Protein AF-A0A965P8P4-F1 (afdb_monomer)

Radius of gyration: 16.53 Å; Cα contacts (8 Å, |Δi|>4): 247; chains: 1; bounding box: 44×33×49 Å

Mean predicted aligned error: 7.43 Å

pLDDT: mean 85.38, std 16.32, range [39.69, 98.0]

Sequence (111 aa):
MALALNKILVSGIAADSPAAYFDAGSQTVASGSDVVIPAGLYIMFPVANLSVKASLDGSTFSQIMPASTTTGGLVLSDGVNVKWSSASGTVTASYLTVNGGLAAPGTFNAT

Secondary structure (DSSP, 8-state):
--S-------TTPPTTSTT-SEEEEEEEE-TT-EEEPPSEEEEEPPBTTEEEEEESSSS-EEEEE-SBSS--EEEEE-SSSEEEEESSS-EEEEEEEE---PPPSSSSS--

Solvent-accessible surface area (backbone atoms only — not comparable to full-atom values): 6514 Å² total; per-residue (Å²): 134,83,92,75,72,88,75,91,82,73,84,95,64,53,63,71,38,72,79,32,67,33,25,66,48,72,48,79,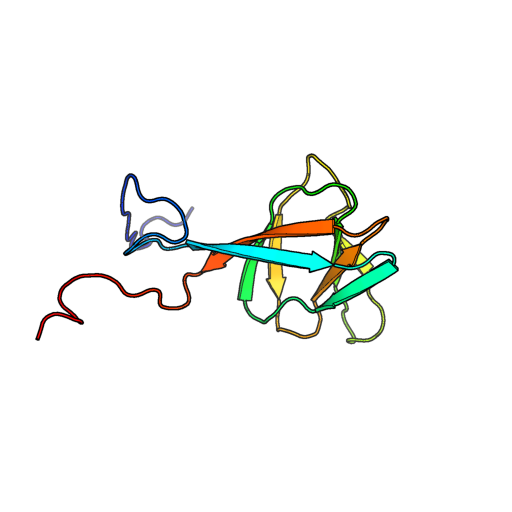29,52,53,78,35,70,40,68,34,64,61,48,54,33,46,35,53,44,31,63,35,39,26,35,28,38,31,94,79,71,76,63,71,44,78,77,40,64,55,24,73,83,46,55,48,82,46,76,27,81,42,66,39,22,27,41,31,20,79,53,50,70,35,65,49,45,32,36,30,68,47,92,68,75,73,49,88,57,90,84,68,66,129

Nearest PDB structures (foldseek):
  7m14-assembly3_F  TM=5.667E-01  e=1.102E-01  Campylobacter jejuni subsp. jejuni NCTC 11168 = ATCC 700819
  5tpu-assembly1_B  TM=6.312E-01  e=7.465E-01  Campylobacter jejuni
  5tpv-assembly1_A  TM=5.334E-01  e=3.364E-01  Campylobacter jejuni subsp. jejuni 81116
  2cau-assembly1_A  TM=4.919E-01  e=2.720E-01  Canavalia ensiformis
  7u1h-assembly1_A-2  TM=6.011E-01  e=9.737E-01  Lens culinaris

Foldseek 3Di:
DDDDDDDPDDPPDDAPDAPDQKHKDKDKAAFQGKDFDAAFKKFWAQWAQKFKWFDPVLPDTDTPWDRGNHDTGIDGHPRGGMIIGGNGGITMIIIITGDPCDDHPDDVPDD

Structure (mmCIF, N/CA/C/O backbone):
data_AF-A0A965P8P4-F1
#
_entry.id   AF-A0A965P8P4-F1
#
loop_
_atom_site.group_PDB
_atom_site.id
_atom_site.type_symbol
_atom_site.label_atom_id
_atom_site.label_alt_id
_at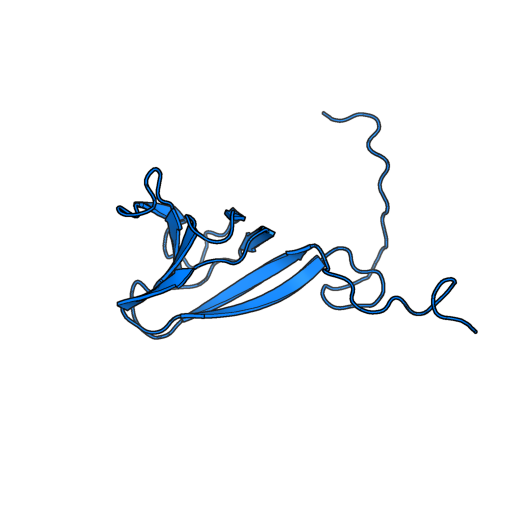om_site.label_comp_id
_atom_site.label_asym_id
_atom_site.label_entity_id
_atom_site.label_seq_id
_atom_site.pdbx_PDB_ins_code
_atom_site.Cartn_x
_atom_site.Cartn_y
_atom_site.Cartn_z
_atom_site.occupancy
_atom_site.B_iso_or_equiv
_atom_site.auth_seq_id
_atom_site.auth_comp_id
_atom_site.auth_asym_id
_atom_site.auth_atom_id
_atom_site.pdbx_PDB_model_num
ATOM 1 N N . MET A 1 1 ? -25.342 10.953 1.989 1.00 39.69 1 MET A N 1
ATOM 2 C CA . MET A 1 1 ? -25.291 11.055 3.465 1.00 39.69 1 MET A CA 1
ATOM 3 C C . MET A 1 1 ? -25.786 9.738 4.040 1.00 39.69 1 MET A C 1
ATOM 5 O O . MET A 1 1 ? -26.885 9.338 3.688 1.00 39.69 1 MET A O 1
ATOM 9 N N . ALA A 1 2 ? -24.991 9.037 4.849 1.00 42.56 2 ALA A N 1
ATOM 10 C CA . ALA A 1 2 ? -25.419 7.783 5.474 1.00 42.56 2 ALA A CA 1
ATOM 11 C C . ALA A 1 2 ? -26.024 8.085 6.856 1.00 42.56 2 ALA A C 1
ATOM 13 O O . ALA A 1 2 ? -25.304 8.476 7.772 1.00 42.56 2 ALA A O 1
ATOM 14 N N . LEU A 1 3 ? -27.350 7.971 6.981 1.00 43.28 3 LEU A N 1
ATOM 15 C CA . LEU A 1 3 ? -28.127 8.506 8.111 1.00 43.28 3 LEU A CA 1
ATOM 16 C C . LEU A 1 3 ? -28.202 7.578 9.344 1.00 43.28 3 LEU A C 1
ATOM 18 O O . LEU A 1 3 ? -28.756 7.974 10.360 1.00 43.28 3 LEU A O 1
ATOM 22 N N . ALA A 1 4 ? -27.632 6.370 9.305 1.00 50.81 4 ALA A N 1
ATOM 23 C CA . ALA A 1 4 ? -27.730 5.419 10.422 1.00 50.81 4 ALA A CA 1
ATOM 24 C C . ALA A 1 4 ? -26.636 4.334 10.411 1.00 50.81 4 ALA A C 1
ATOM 26 O O . ALA A 1 4 ? -26.898 3.179 10.732 1.00 50.81 4 ALA A O 1
ATOM 27 N N . LEU A 1 5 ? -25.404 4.661 10.009 1.00 46.94 5 LEU A N 1
ATOM 28 C CA . LEU A 1 5 ? -24.306 3.705 10.191 1.00 46.94 5 LEU A CA 1
ATOM 29 C C . LEU A 1 5 ? -24.024 3.559 11.688 1.00 46.94 5 LEU A C 1
ATOM 31 O O . LEU A 1 5 ? -23.732 4.559 12.347 1.00 46.94 5 LEU A O 1
ATOM 35 N N . ASN A 1 6 ? -24.098 2.332 12.209 1.00 62.06 6 ASN A N 1
ATOM 36 C CA . ASN A 1 6 ? -23.645 2.015 13.561 1.00 62.06 6 ASN A CA 1
ATOM 37 C C . ASN A 1 6 ? -22.181 2.450 13.687 1.00 62.06 6 ASN A C 1
ATOM 39 O O . ASN A 1 6 ? -21.308 1.903 13.014 1.00 62.06 6 ASN A O 1
ATOM 43 N N . LYS A 1 7 ? -21.912 3.462 14.515 1.00 57.84 7 LYS A N 1
ATOM 44 C CA . LYS A 1 7 ? -20.552 3.943 14.759 1.00 57.84 7 LYS A CA 1
ATOM 45 C C . LYS A 1 7 ? -20.052 3.330 16.060 1.00 57.84 7 LYS A C 1
ATOM 47 O O . LYS A 1 7 ? -20.627 3.595 17.112 1.00 57.84 7 LYS A O 1
ATOM 52 N N . ILE A 1 8 ? -18.973 2.557 16.001 1.00 69.62 8 ILE A N 1
ATOM 53 C CA . ILE A 1 8 ? -18.187 2.212 17.189 1.00 69.62 8 ILE A CA 1
ATOM 54 C C . ILE A 1 8 ? -17.146 3.323 17.329 1.00 69.62 8 ILE A C 1
ATOM 56 O O . ILE A 1 8 ? -16.095 3.288 16.696 1.00 69.62 8 ILE A O 1
ATOM 60 N N . LEU A 1 9 ? -17.499 4.383 18.058 1.00 66.81 9 LEU A N 1
ATOM 61 C CA . LEU A 1 9 ? -16.598 5.505 18.317 1.00 66.81 9 LEU A CA 1
ATOM 62 C C . LEU A 1 9 ? -15.894 5.267 19.646 1.00 66.81 9 LEU A C 1
ATOM 64 O O . LEU A 1 9 ? -16.551 5.207 20.683 1.00 66.81 9 LEU A O 1
ATOM 68 N N . VAL A 1 10 ? -14.568 5.180 19.614 1.00 68.75 10 VAL A N 1
ATOM 69 C CA . VAL A 1 10 ? -13.740 5.174 20.820 1.00 68.75 10 VAL A CA 1
ATOM 70 C C . VAL A 1 10 ? -12.890 6.443 20.801 1.00 68.75 10 VAL A C 1
ATOM 72 O O . VAL A 1 10 ? -12.188 6.714 19.829 1.00 68.75 10 VAL A O 1
ATOM 75 N N . SER A 1 11 ? -13.036 7.295 21.816 1.00 75.88 11 SER A N 1
ATOM 76 C CA . SER A 1 11 ? -12.395 8.615 21.863 1.00 75.88 11 SER A CA 1
ATOM 77 C C . SER A 1 11 ? -10.992 8.551 22.462 1.00 75.88 11 SER A C 1
ATOM 79 O O . SER A 1 11 ? -10.773 7.817 23.420 1.00 75.88 11 SER A O 1
ATOM 81 N N . GLY A 1 12 ? -10.079 9.396 21.971 1.00 74.56 12 GLY A N 1
ATOM 82 C CA . GLY A 1 12 ? -8.755 9.586 22.581 1.00 74.56 12 GLY A CA 1
ATOM 83 C C . GLY A 1 12 ? -7.763 8.446 22.337 1.00 74.56 12 GLY A C 1
ATOM 84 O O . GLY A 1 12 ? -6.758 8.368 23.035 1.00 74.56 12 GLY A O 1
ATOM 85 N N . ILE A 1 13 ? -8.036 7.574 21.364 1.00 74.94 13 ILE A N 1
ATOM 86 C CA . ILE A 1 13 ? -7.188 6.429 21.029 1.00 74.94 13 ILE A CA 1
ATOM 87 C C . ILE A 1 13 ? -6.363 6.749 19.775 1.00 74.94 13 ILE A C 1
ATOM 89 O O . ILE A 1 13 ? -6.917 7.156 18.753 1.00 74.94 13 ILE A O 1
ATOM 93 N N . ALA A 1 14 ? -5.042 6.589 19.865 1.00 83.50 14 ALA A N 1
ATOM 94 C CA . ALA A 1 14 ? -4.132 6.668 18.723 1.00 83.50 14 ALA A CA 1
ATOM 95 C C . ALA A 1 14 ? -4.139 5.350 17.926 1.00 83.50 14 ALA A C 1
ATOM 97 O O . ALA A 1 14 ? -4.579 4.319 18.431 1.00 83.50 14 ALA A O 1
ATOM 98 N N . ALA A 1 15 ? -3.633 5.361 16.691 1.00 82.44 15 ALA A N 1
ATOM 99 C CA . ALA A 1 15 ? -3.374 4.110 15.973 1.00 82.44 15 ALA A CA 1
ATOM 100 C C . ALA A 1 15 ? -2.409 3.202 16.772 1.00 82.44 15 ALA A C 1
ATOM 102 O O . ALA A 1 15 ? -1.675 3.699 17.630 1.00 82.44 15 ALA A O 1
ATOM 103 N N . ASP A 1 16 ? -2.450 1.889 16.528 1.00 83.25 16 ASP A N 1
ATOM 104 C CA . ASP A 1 16 ? -1.678 0.849 17.249 1.00 83.25 16 ASP A CA 1
ATOM 105 C C . ASP A 1 16 ? -1.968 0.730 18.752 1.00 83.25 16 ASP A C 1
ATOM 107 O O . ASP A 1 16 ? -1.212 0.125 19.516 1.00 83.25 16 ASP A O 1
ATOM 111 N N . SER A 1 17 ? -3.068 1.318 19.214 1.00 78.50 17 SER A N 1
ATOM 112 C CA . SER A 1 17 ? -3.489 1.212 20.607 1.00 78.50 17 SER A CA 1
ATOM 113 C C . SER A 1 17 ? -4.569 0.140 20.777 1.00 78.50 17 SER A C 1
ATOM 115 O O . SER A 1 17 ? -5.336 -0.133 19.849 1.00 78.50 17 SER A O 1
ATOM 117 N N . PRO A 1 18 ? -4.702 -0.442 21.980 1.00 74.50 18 PRO A N 1
ATOM 118 C CA . PRO A 1 18 ? -5.863 -1.238 22.350 1.00 74.50 18 PRO A CA 1
ATOM 119 C C . PRO A 1 18 ? -7.195 -0.640 21.886 1.00 74.50 18 PRO A C 1
ATOM 121 O O . PRO A 1 18 ? -7.475 0.527 22.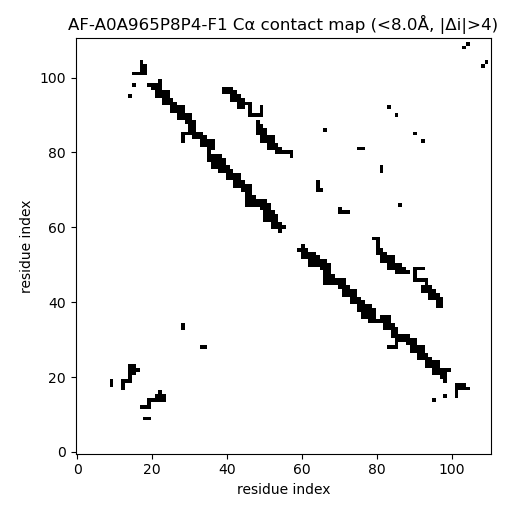152 1.00 74.50 18 PRO A O 1
ATOM 124 N N . ALA A 1 19 ? -8.022 -1.456 21.227 1.00 73.12 19 ALA A N 1
ATOM 125 C CA . ALA A 1 19 ? -9.331 -1.066 20.692 1.00 73.12 19 ALA A CA 1
ATOM 126 C C . ALA A 1 19 ? -9.314 0.042 19.610 1.00 73.12 19 ALA A C 1
ATOM 128 O O . ALA A 1 19 ? -10.379 0.540 19.236 1.00 73.12 19 ALA A O 1
ATOM 129 N N . ALA A 1 20 ? -8.143 0.415 19.076 1.00 77.69 20 ALA A N 1
ATOM 130 C CA . ALA A 1 20 ? -8.046 1.307 17.925 1.00 77.69 20 ALA A CA 1
ATOM 131 C C . ALA A 1 20 ? -8.580 0.623 16.661 1.00 77.69 20 ALA A C 1
ATOM 133 O O . ALA A 1 20 ? -8.266 -0.533 16.387 1.00 77.69 20 ALA A O 1
ATOM 134 N N . TYR A 1 21 ? -9.350 1.358 15.853 1.00 81.69 21 TYR A N 1
ATOM 135 C CA . TYR A 1 21 ? -9.803 0.864 14.548 1.00 81.69 21 TYR A CA 1
ATOM 136 C C . TYR A 1 21 ? -8.655 0.761 13.532 1.00 81.69 21 TYR A C 1
ATOM 138 O O . TYR A 1 21 ? -8.683 -0.098 12.652 1.00 81.69 21 TYR A O 1
ATOM 146 N N . PHE A 1 22 ? -7.664 1.650 13.642 1.00 88.75 22 PHE A N 1
ATOM 147 C CA . PHE A 1 22 ? -6.522 1.710 12.739 1.00 88.75 22 PHE A CA 1
ATOM 148 C C . PHE A 1 22 ? -5.239 1.236 13.416 1.00 88.75 22 PHE A C 1
ATOM 150 O O . PHE A 1 22 ? -4.966 1.626 14.552 1.00 88.75 22 PHE A O 1
ATOM 157 N N . ASP A 1 23 ? -4.431 0.517 12.647 1.00 90.06 23 ASP A N 1
ATOM 158 C CA . ASP A 1 23 ? -3.017 0.280 12.924 1.00 90.06 23 ASP A CA 1
ATOM 159 C C . ASP A 1 23 ? -2.178 1.190 12.025 1.00 90.06 23 ASP A C 1
ATOM 161 O O . ASP A 1 23 ? -2.506 1.390 10.846 1.00 90.06 23 ASP A O 1
ATOM 165 N N . ALA A 1 24 ? -1.114 1.771 12.575 1.00 93.19 24 ALA A N 1
ATOM 166 C CA . ALA A 1 24 ? -0.139 2.509 11.798 1.00 93.19 24 ALA A CA 1
ATOM 167 C C . ALA A 1 24 ? 0.908 1.535 11.259 1.00 93.19 24 ALA A C 1
ATOM 169 O O . ALA A 1 24 ? 1.476 0.702 11.958 1.00 93.19 24 ALA A O 1
ATOM 170 N N . GLY A 1 25 ? 1.174 1.652 9.967 1.00 94.12 25 GLY A N 1
ATOM 171 C CA . GLY A 1 25 ? 2.162 0.837 9.291 1.00 94.12 25 GLY A CA 1
ATOM 172 C C . GLY A 1 25 ? 3.158 1.692 8.539 1.0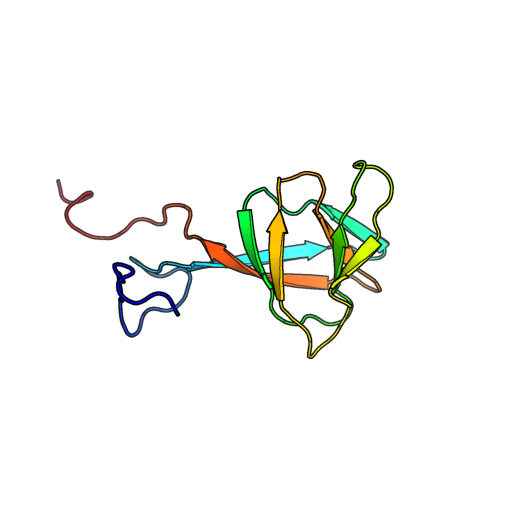0 94.12 25 GLY A C 1
ATOM 173 O O . GLY A 1 25 ? 2.922 2.861 8.210 1.00 94.12 25 GLY A O 1
ATOM 174 N N . SER A 1 26 ? 4.293 1.071 8.244 1.00 96.19 26 SER A N 1
ATOM 175 C CA . SER A 1 26 ? 5.279 1.646 7.349 1.00 96.19 26 SER A CA 1
ATOM 176 C C . SER A 1 26 ? 5.837 0.596 6.401 1.00 96.19 26 SER A C 1
ATOM 178 O O . SER A 1 26 ? 5.836 -0.596 6.703 1.00 96.19 26 SER A O 1
ATOM 180 N N . GLN A 1 27 ? 6.280 1.038 5.228 1.00 97.44 27 GLN A N 1
ATOM 181 C CA . GLN A 1 27 ? 6.949 0.181 4.255 1.00 97.44 27 GLN A CA 1
ATOM 182 C C . GLN A 1 27 ? 8.100 0.938 3.607 1.00 97.44 27 GLN A C 1
ATOM 184 O O . GLN A 1 27 ? 7.894 1.953 2.945 1.00 97.44 27 GLN A O 1
ATOM 189 N N . THR A 1 28 ? 9.314 0.416 3.737 1.00 97.88 28 THR A N 1
ATOM 190 C CA . THR A 1 28 ? 10.467 0.950 3.011 1.00 97.88 28 THR A CA 1
ATOM 191 C C . THR A 1 28 ? 10.480 0.447 1.570 1.00 97.88 28 THR A C 1
ATOM 193 O O . THR A 1 28 ? 10.280 -0.740 1.308 1.00 97.88 28 THR A O 1
ATOM 196 N N . VAL A 1 29 ? 10.742 1.355 0.635 1.00 97.56 29 VAL A N 1
ATOM 197 C CA . VAL A 1 29 ? 10.862 1.103 -0.801 1.00 97.56 29 VAL A CA 1
ATOM 198 C C . VAL A 1 29 ? 12.232 1.599 -1.249 1.00 97.56 29 VAL A C 1
ATOM 200 O O . VAL A 1 29 ? 12.561 2.777 -1.092 1.00 97.56 29 VAL A O 1
ATOM 203 N N . ALA A 1 30 ? 13.051 0.691 -1.778 1.00 96.75 30 ALA A N 1
ATOM 204 C CA . ALA A 1 30 ? 14.378 1.025 -2.281 1.00 96.75 30 ALA A CA 1
ATOM 205 C C . ALA A 1 30 ? 14.304 1.927 -3.526 1.00 96.75 30 ALA A C 1
ATOM 207 O O . ALA A 1 30 ? 13.317 1.923 -4.264 1.00 96.75 30 ALA A O 1
ATOM 208 N N . SER A 1 31 ? 15.373 2.685 -3.779 1.00 93.88 31 SER A N 1
ATOM 209 C CA . SER A 1 31 ? 15.466 3.566 -4.951 1.00 93.88 31 SER A CA 1
ATOM 210 C C . SER A 1 31 ? 15.240 2.808 -6.259 1.00 93.88 31 SER A C 1
ATOM 212 O O . SER A 1 31 ? 15.855 1.768 -6.490 1.00 93.88 31 SER A O 1
ATOM 214 N N . GLY A 1 32 ? 14.376 3.345 -7.125 1.00 87.31 32 GLY A N 1
ATOM 215 C CA . GLY A 1 32 ? 14.071 2.757 -8.434 1.00 87.31 32 GLY A CA 1
ATOM 216 C C . GLY A 1 32 ? 13.380 1.391 -8.374 1.00 87.31 32 GLY A C 1
ATOM 217 O O . GLY A 1 32 ? 13.350 0.688 -9.379 1.00 87.31 32 GLY A O 1
ATOM 218 N N . SER A 1 33 ? 12.863 1.002 -7.207 1.00 91.69 33 SER A N 1
ATOM 219 C CA . SER A 1 33 ? 12.137 -0.250 -7.002 1.00 91.69 33 SER A CA 1
ATOM 220 C C . SER A 1 33 ? 10.669 0.010 -6.681 1.00 91.69 33 SER A C 1
ATOM 222 O O . SER A 1 33 ? 10.293 1.088 -6.210 1.00 91.69 33 SER A O 1
ATOM 224 N N . ASP A 1 34 ? 9.865 -1.030 -6.885 1.00 95.38 34 ASP A N 1
ATOM 225 C CA . ASP A 1 34 ? 8.457 -1.064 -6.521 1.00 95.38 34 ASP A CA 1
ATOM 226 C C . ASP A 1 34 ? 8.216 -2.186 -5.503 1.00 95.38 34 ASP A C 1
ATOM 228 O O . ASP A 1 34 ? 8.810 -3.261 -5.597 1.00 95.38 34 ASP A O 1
ATOM 232 N N . VAL A 1 35 ? 7.317 -1.952 -4.548 1.00 97.56 35 VAL A N 1
ATOM 233 C CA . VAL A 1 35 ? 6.864 -2.955 -3.574 1.00 97.56 35 VAL A CA 1
ATOM 234 C C . VAL A 1 35 ? 5.355 -3.089 -3.695 1.00 97.56 35 VAL A C 1
ATOM 236 O O . VAL A 1 35 ? 4.636 -2.093 -3.642 1.00 97.56 35 VAL A O 1
ATOM 239 N N . VAL A 1 36 ? 4.871 -4.318 -3.867 1.00 96.88 36 VAL A N 1
ATOM 240 C CA . VAL A 1 36 ? 3.432 -4.601 -3.921 1.00 96.88 36 VAL A CA 1
ATOM 241 C C . VAL A 1 36 ? 2.798 -4.283 -2.570 1.00 96.88 36 VAL A C 1
ATOM 243 O O . VAL A 1 36 ? 3.303 -4.696 -1.527 1.00 96.88 36 VAL A O 1
ATOM 246 N N . ILE A 1 37 ? 1.694 -3.541 -2.600 1.00 97.25 37 ILE A N 1
ATOM 247 C CA . ILE A 1 37 ? 0.899 -3.246 -1.410 1.00 97.25 37 ILE A CA 1
ATOM 248 C C . ILE A 1 37 ? 0.096 -4.503 -1.071 1.00 97.25 37 ILE A C 1
ATOM 250 O O . ILE A 1 37 ? -0.648 -4.957 -1.944 1.00 97.25 37 ILE A O 1
ATOM 254 N N . PRO A 1 38 ? 0.188 -5.060 0.150 1.00 95.44 38 PRO A N 1
ATOM 255 C CA . PRO A 1 38 ? -0.635 -6.196 0.555 1.00 95.44 38 PRO A CA 1
ATOM 256 C C . PRO A 1 38 ? -2.136 -5.909 0.416 1.00 95.44 38 PRO A C 1
ATOM 258 O O . PRO A 1 38 ? -2.555 -4.759 0.302 1.00 95.44 38 PRO A O 1
ATOM 261 N N . ALA A 1 39 ? -2.957 -6.957 0.406 1.00 94.19 39 ALA A N 1
ATOM 262 C CA . ALA A 1 39 ? -4.400 -6.789 0.286 1.00 94.19 39 ALA A CA 1
ATOM 263 C C . ALA A 1 39 ? -4.959 -6.020 1.495 1.00 94.19 39 ALA A C 1
ATOM 265 O O . ALA A 1 39 ? -4.689 -6.381 2.641 1.00 94.19 39 ALA A O 1
ATOM 266 N N . GLY A 1 40 ? -5.750 -4.976 1.243 1.00 93.62 40 GLY A N 1
ATOM 267 C CA . GLY A 1 40 ? -6.306 -4.153 2.312 1.00 93.62 40 GLY A CA 1
ATOM 268 C C . GLY A 1 40 ? -6.693 -2.739 1.896 1.00 93.62 40 GLY A C 1
ATOM 269 O O . GLY A 1 40 ? -6.671 -2.368 0.720 1.00 93.62 40 GLY A O 1
ATOM 270 N N . LEU A 1 41 ? -7.056 -1.948 2.905 1.00 95.38 41 LEU A N 1
ATOM 271 C CA . LEU A 1 41 ? -7.398 -0.536 2.790 1.00 95.38 41 LEU A CA 1
ATOM 272 C C . LEU A 1 41 ? -6.360 0.293 3.537 1.00 95.38 41 LEU A C 1
ATOM 274 O O . LEU A 1 41 ? -6.118 0.063 4.717 1.00 95.38 41 LEU A O 1
ATOM 278 N N . TYR A 1 42 ? -5.814 1.292 2.854 1.00 97.00 42 TYR A N 1
ATOM 279 C CA . TYR A 1 42 ? -4.706 2.100 3.334 1.00 97.00 42 TYR A CA 1
ATOM 280 C C . TYR A 1 42 ? -5.044 3.585 3.232 1.00 97.00 42 TYR A C 1
ATOM 282 O O . TYR A 1 42 ? -5.337 4.094 2.151 1.00 97.00 42 TYR A O 1
ATOM 290 N N . ILE A 1 43 ? -4.966 4.301 4.350 1.00 97.06 43 ILE A N 1
ATOM 291 C CA . ILE A 1 43 ? -4.937 5.765 4.365 1.00 97.06 43 ILE A CA 1
ATOM 292 C C . ILE A 1 43 ? -3.467 6.170 4.319 1.00 97.06 43 ILE A C 1
ATOM 294 O O . ILE A 1 43 ? -2.751 6.075 5.312 1.00 97.06 43 ILE A O 1
ATOM 298 N N . MET A 1 44 ? -3.014 6.580 3.142 1.00 96.69 44 MET A N 1
ATOM 299 C CA . MET A 1 44 ? -1.635 6.963 2.863 1.00 96.69 44 MET A CA 1
ATOM 300 C C . MET A 1 44 ? -1.395 8.420 3.2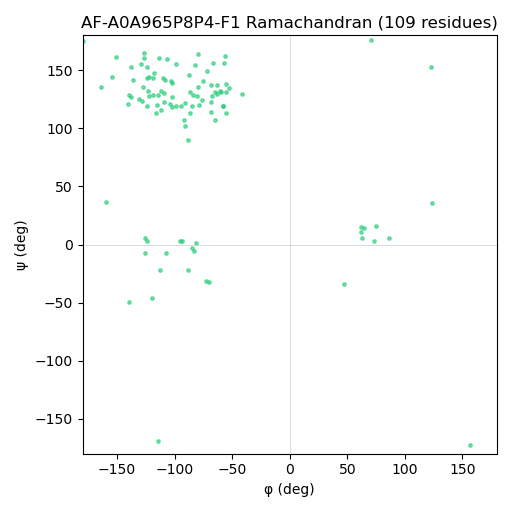50 1.00 96.69 44 MET A C 1
ATOM 302 O O . MET A 1 44 ? -2.110 9.315 2.787 1.00 96.69 44 MET A O 1
ATOM 306 N N . PHE A 1 45 ? -0.353 8.667 4.040 1.00 96.38 45 PHE A N 1
ATOM 307 C CA . PHE A 1 45 ? 0.128 10.022 4.296 1.00 96.38 45 PHE A CA 1
ATOM 308 C C . PHE A 1 45 ? 1.042 10.505 3.157 1.00 96.38 45 PHE A C 1
ATOM 310 O O . PHE A 1 45 ? 1.659 9.678 2.479 1.00 96.38 45 PHE A O 1
ATOM 317 N N . PRO A 1 46 ? 1.156 11.828 2.934 1.00 96.25 46 PRO A N 1
ATOM 318 C CA . PRO A 1 46 ? 2.109 12.372 1.975 1.00 96.25 46 PRO A CA 1
ATOM 319 C C . PRO A 1 46 ? 3.551 12.005 2.333 1.00 96.25 46 PRO A C 1
ATOM 321 O O . PRO A 1 46 ? 3.990 12.215 3.464 1.00 96.25 46 PRO A O 1
ATOM 324 N N . VAL A 1 47 ? 4.303 11.503 1.355 1.00 95.44 47 VAL A N 1
ATOM 325 C CA . VAL A 1 47 ? 5.721 11.159 1.499 1.00 95.44 47 VAL A CA 1
ATOM 326 C C . VAL A 1 47 ? 6.462 11.620 0.246 1.00 95.44 47 VAL A C 1
ATOM 328 O O . VAL A 1 47 ? 6.102 11.267 -0.879 1.00 95.44 47 VAL A O 1
ATOM 331 N N . ALA A 1 48 ? 7.527 12.404 0.435 1.00 94.94 48 ALA A N 1
ATOM 332 C CA . ALA A 1 48 ? 8.379 12.844 -0.665 1.00 94.94 48 ALA A CA 1
ATOM 333 C C . ALA A 1 48 ? 8.911 11.641 -1.454 1.00 94.94 48 ALA A C 1
ATOM 335 O O . ALA A 1 48 ? 9.349 10.654 -0.867 1.00 94.94 48 ALA A O 1
ATOM 336 N N . ASN A 1 49 ? 8.916 11.749 -2.782 1.00 94.81 49 ASN A N 1
ATOM 337 C CA . ASN A 1 49 ? 9.452 10.734 -3.693 1.00 94.81 49 ASN A CA 1
ATOM 338 C C . ASN A 1 49 ? 8.734 9.369 -3.661 1.00 94.81 49 ASN A C 1
ATOM 340 O O . ASN A 1 49 ? 9.164 8.463 -4.367 1.00 94.81 49 ASN A O 1
ATOM 344 N N . LEU A 1 50 ? 7.631 9.209 -2.923 1.00 96.69 50 LEU A N 1
ATOM 345 C CA . LEU A 1 50 ? 6.822 7.990 -2.929 1.00 96.69 50 LEU A CA 1
ATOM 346 C C . LEU A 1 50 ? 5.563 8.187 -3.772 1.00 96.69 50 LEU A C 1
ATOM 348 O O . LEU A 1 50 ? 4.696 8.982 -3.428 1.00 96.69 50 LEU A O 1
ATOM 352 N N . SER A 1 51 ? 5.423 7.405 -4.833 1.00 96.56 51 SER A N 1
ATOM 353 C CA . SER A 1 51 ? 4.192 7.327 -5.621 1.00 96.56 51 SER A CA 1
ATOM 354 C C . SER A 1 51 ? 3.453 6.017 -5.354 1.00 96.56 51 SER A C 1
ATOM 356 O O . SER A 1 51 ? 4.044 5.035 -4.895 1.00 96.56 51 SER A O 1
ATOM 358 N N . VAL A 1 52 ? 2.156 5.991 -5.664 1.00 97.38 52 VAL A N 1
ATOM 359 C CA . VAL A 1 52 ? 1.392 4.739 -5.758 1.00 97.38 52 VAL A CA 1
ATOM 360 C C . VAL A 1 52 ? 1.018 4.524 -7.209 1.00 97.38 52 VAL A C 1
ATOM 362 O O . VAL A 1 52 ? 0.523 5.437 -7.880 1.00 97.38 52 VAL A O 1
ATOM 365 N N . LYS A 1 53 ? 1.257 3.307 -7.688 1.00 97.31 53 LYS A N 1
ATOM 366 C CA . LYS A 1 53 ? 0.922 2.877 -9.040 1.00 97.31 53 LYS A CA 1
ATOM 367 C C . LYS A 1 53 ? -0.078 1.734 -8.991 1.00 97.31 53 LYS A C 1
ATOM 369 O O . LYS A 1 53 ? -0.016 0.905 -8.085 1.00 97.31 53 LYS A O 1
ATOM 374 N N . ALA A 1 54 ? -0.952 1.674 -9.984 1.00 97.81 54 ALA A N 1
ATOM 375 C CA . ALA A 1 54 ? -1.885 0.575 -10.168 1.00 97.81 54 ALA A CA 1
ATOM 376 C C . ALA A 1 54 ? -1.829 0.031 -11.596 1.00 97.81 54 ALA A C 1
ATOM 378 O O . ALA A 1 54 ? -1.442 0.740 -12.528 1.00 97.81 54 ALA A O 1
ATOM 379 N N . SER A 1 55 ? -2.217 -1.229 -11.755 1.00 97.56 55 SER A N 1
ATOM 380 C CA . SER A 1 55 ? -2.301 -1.911 -13.041 1.00 97.56 55 SER A CA 1
ATOM 381 C C . SER A 1 55 ? -3.698 -2.475 -13.269 1.00 97.56 55 SER A C 1
ATOM 383 O O . SER A 1 55 ? -4.343 -2.940 -12.334 1.00 97.56 55 SER A O 1
ATOM 385 N N . LEU A 1 56 ? -4.159 -2.430 -14.520 1.00 95.44 56 LEU A N 1
ATOM 386 C CA . LEU A 1 56 ? -5.408 -3.071 -14.945 1.00 95.44 56 LEU A CA 1
ATOM 387 C C . LEU A 1 56 ? -5.195 -4.528 -15.377 1.00 95.44 56 LEU A C 1
ATOM 389 O O . LEU A 1 56 ? -6.145 -5.303 -15.390 1.00 95.44 56 LEU A O 1
ATOM 393 N N . ASP A 1 57 ? -3.966 -4.885 -15.752 1.00 92.00 57 ASP A N 1
ATOM 394 C CA . ASP A 1 57 ? -3.606 -6.172 -16.356 1.00 92.00 57 ASP A CA 1
ATOM 395 C C . ASP A 1 57 ? -2.506 -6.922 -15.581 1.00 92.00 57 ASP A C 1
ATOM 397 O O . ASP A 1 57 ? -2.052 -7.983 -16.004 1.00 92.00 57 ASP A O 1
ATOM 401 N N . GLY A 1 58 ? -2.056 -6.364 -14.454 1.00 86.81 58 GLY A N 1
ATOM 402 C CA . GLY A 1 58 ? -0.970 -6.890 -13.628 1.00 86.81 58 GLY A CA 1
ATOM 403 C C . GLY A 1 58 ? 0.435 -6.717 -14.214 1.00 86.81 58 GLY A C 1
ATOM 404 O O . GLY A 1 58 ? 1.404 -7.151 -13.589 1.00 86.81 58 GLY A O 1
ATOM 405 N N . SER A 1 59 ? 0.585 -6.069 -15.373 1.00 89.00 59 SER A N 1
ATOM 406 C CA . SER A 1 59 ? 1.860 -5.941 -16.093 1.00 89.00 59 SER A CA 1
ATOM 407 C C . SER A 1 59 ? 2.307 -4.490 -16.272 1.00 89.00 59 SER A C 1
ATOM 409 O O . SER A 1 59 ? 3.452 -4.154 -15.963 1.00 89.00 59 SER A O 1
ATOM 411 N N . THR A 1 60 ? 1.400 -3.605 -16.690 1.00 94.81 60 THR A N 1
ATOM 412 C CA . THR A 1 60 ? 1.694 -2.190 -16.929 1.00 94.81 60 THR A CA 1
ATOM 413 C C . THR A 1 60 ? 1.141 -1.360 -15.782 1.00 94.81 60 THR A C 1
ATOM 415 O O . THR A 1 60 ? -0.058 -1.390 -15.506 1.00 94.81 60 THR A O 1
ATOM 418 N N . PHE A 1 61 ? 2.019 -0.628 -15.096 1.00 96.50 61 PHE A N 1
ATOM 419 C CA . PHE A 1 61 ? 1.681 0.123 -13.888 1.00 96.50 61 PHE A CA 1
ATOM 420 C C . PHE A 1 61 ? 1.693 1.624 -14.159 1.00 96.50 61 PHE A C 1
ATOM 422 O O . PHE A 1 61 ? 2.718 2.188 -14.540 1.00 96.50 61 PHE A O 1
ATOM 429 N N . SER A 1 62 ? 0.562 2.270 -13.893 1.00 97.00 62 SER A N 1
ATOM 430 C CA . SER A 1 62 ? 0.362 3.710 -14.052 1.00 97.00 62 SER A CA 1
ATOM 431 C C . SER A 1 62 ? 0.225 4.382 -12.695 1.00 97.00 62 SER A C 1
ATOM 433 O O . SER A 1 62 ? -0.372 3.831 -11.771 1.00 97.00 62 SER A O 1
ATOM 435 N N . GLN A 1 63 ? 0.773 5.587 -12.562 1.00 96.12 63 GLN A N 1
ATOM 436 C CA . GLN A 1 63 ? 0.688 6.354 -11.323 1.00 96.12 63 GLN A CA 1
ATOM 437 C C . GLN A 1 63 ? -0.757 6.789 -11.043 1.00 96.12 63 GLN A C 1
ATOM 439 O O . GLN A 1 63 ? -1.385 7.425 -11.885 1.00 96.12 63 GLN A O 1
ATOM 444 N N . ILE A 1 64 ? -1.246 6.493 -9.838 1.00 95.75 64 ILE A N 1
ATOM 445 C CA . ILE A 1 64 ? -2.564 6.918 -9.335 1.00 95.75 64 ILE A CA 1
ATOM 446 C C . ILE A 1 64 ? -2.457 7.917 -8.178 1.00 95.75 64 ILE A C 1
ATOM 448 O O . ILE A 1 64 ? -3.385 8.682 -7.936 1.00 95.75 64 ILE A O 1
ATOM 452 N N . MET A 1 65 ? -1.312 7.945 -7.490 1.00 95.62 65 MET A N 1
ATOM 453 C CA . MET A 1 65 ? -0.991 8.933 -6.461 1.00 95.62 65 MET A CA 1
ATOM 454 C C . MET A 1 65 ? 0.401 9.507 -6.741 1.00 95.62 65 MET A C 1
ATOM 456 O O . MET A 1 65 ? 1.349 8.725 -6.886 1.00 95.62 65 MET A O 1
ATOM 460 N N . PRO A 1 66 ? 0.549 10.839 -6.851 1.00 94.88 66 PRO A N 1
ATOM 461 C CA . PRO A 1 66 ? 1.827 11.454 -7.170 1.00 94.88 66 PRO A CA 1
ATOM 462 C C . PRO A 1 66 ? 2.805 11.375 -6.001 1.00 94.88 66 PRO A C 1
ATOM 464 O O . PRO A 1 66 ? 2.407 11.464 -4.841 1.00 94.88 66 PRO A O 1
ATOM 467 N N . ALA A 1 67 ? 4.095 11.299 -6.327 1.00 93.19 67 ALA A N 1
ATOM 468 C CA . ALA A 1 67 ? 5.156 11.557 -5.365 1.00 93.19 67 ALA A CA 1
ATOM 469 C C . ALA A 1 67 ? 5.107 13.020 -4.912 1.00 93.19 67 ALA A C 1
ATOM 471 O O . ALA A 1 67 ? 5.422 13.928 -5.680 1.00 93.19 67 ALA A O 1
ATOM 472 N N . SER A 1 68 ? 4.664 13.250 -3.676 1.00 91.25 68 SER A N 1
ATOM 473 C CA . SER A 1 68 ? 4.324 14.581 -3.174 1.00 91.25 68 SER A CA 1
ATOM 474 C C . SER A 1 68 ? 4.462 14.657 -1.656 1.00 91.25 68 SER A C 1
ATOM 476 O O . SER A 1 68 ? 4.134 13.719 -0.934 1.00 91.25 68 SER A O 1
ATOM 478 N N . THR A 1 69 ? 4.899 15.812 -1.158 1.00 93.50 69 THR A N 1
ATOM 479 C CA . THR A 1 69 ? 4.937 16.126 0.279 1.00 93.50 69 THR A CA 1
ATOM 480 C C . THR A 1 69 ? 3.602 16.629 0.823 1.00 93.50 69 THR A C 1
ATOM 482 O O . THR A 1 69 ? 3.474 16.828 2.027 1.00 93.50 69 THR A O 1
ATOM 485 N N . THR A 1 70 ? 2.604 16.845 -0.035 1.00 95.50 70 THR A N 1
ATOM 486 C CA . THR A 1 70 ? 1.300 17.411 0.350 1.00 95.50 70 THR A CA 1
ATOM 487 C C . THR A 1 70 ? 0.115 16.550 -0.075 1.00 95.50 70 THR A C 1
ATOM 489 O O . THR A 1 70 ? -1.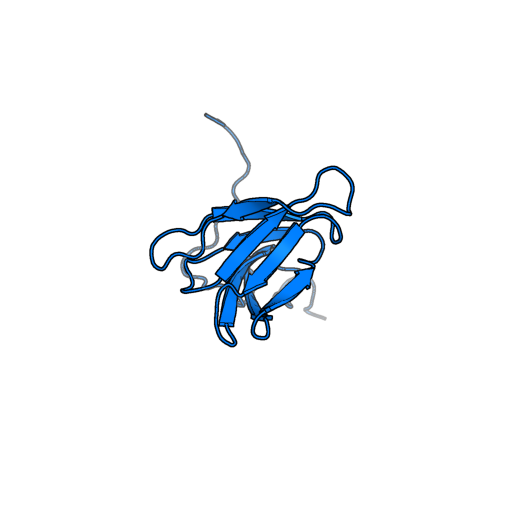018 16.834 0.307 1.00 95.50 70 THR A O 1
ATOM 492 N N . THR A 1 71 ? 0.352 15.489 -0.848 1.00 93.88 71 THR A N 1
ATOM 493 C CA . THR A 1 71 ? -0.699 14.609 -1.364 1.00 93.88 71 THR A CA 1
ATOM 494 C C . THR A 1 71 ? -0.604 13.233 -0.722 1.00 93.88 71 THR A C 1
ATOM 496 O O . THR A 1 71 ? 0.376 12.522 -0.911 1.00 93.88 71 THR A O 1
ATOM 499 N N . GLY A 1 72 ? -1.640 12.876 0.031 1.00 93.94 72 GLY A N 1
ATOM 500 C CA . GLY A 1 72 ? -1.920 11.515 0.478 1.00 93.94 72 GLY A CA 1
ATOM 501 C C . GLY A 1 72 ? -3.212 11.016 -0.164 1.00 93.94 72 GLY A C 1
ATOM 502 O O . GLY A 1 72 ? -3.761 11.670 -1.056 1.00 93.94 72 GLY A O 1
ATOM 503 N N . GLY A 1 73 ? -3.737 9.886 0.300 1.00 94.50 73 GLY A N 1
ATOM 504 C CA . GLY A 1 73 ? -4.985 9.369 -0.253 1.00 94.50 73 GLY A CA 1
ATOM 505 C C . GLY A 1 73 ? -5.475 8.073 0.369 1.00 94.50 73 GLY A C 1
ATOM 506 O O . GLY A 1 73 ? -4.811 7.466 1.203 1.00 94.50 73 GLY A O 1
ATOM 507 N N . LEU A 1 74 ? -6.661 7.653 -0.067 1.00 96.62 74 LEU A N 1
ATOM 508 C CA . LEU A 1 74 ? -7.195 6.327 0.208 1.00 96.62 74 LEU A CA 1
ATOM 509 C C . LEU A 1 74 ? -6.770 5.385 -0.918 1.00 96.62 74 LEU A C 1
ATOM 511 O O . LEU A 1 74 ? -7.104 5.617 -2.079 1.00 96.62 74 LEU A O 1
ATOM 515 N N . VAL A 1 75 ? -6.064 4.319 -0.565 1.00 96.75 75 VAL A N 1
ATOM 516 C CA . VAL A 1 75 ? -5.617 3.279 -1.489 1.00 96.75 75 VAL A CA 1
ATOM 517 C C . VAL A 1 75 ? -6.243 1.959 -1.070 1.00 96.75 75 VAL A C 1
ATOM 519 O O . VAL A 1 75 ? -6.158 1.560 0.088 1.00 96.75 75 VAL A O 1
ATOM 522 N N . LEU A 1 76 ? -6.875 1.277 -2.018 1.00 96.19 76 LEU A N 1
ATOM 523 C CA . LEU A 1 76 ? -7.352 -0.088 -1.844 1.00 96.19 76 LEU A CA 1
ATOM 524 C C . LEU A 1 76 ? -6.466 -0.988 -2.692 1.00 96.19 76 LEU A C 1
ATOM 526 O O . LEU A 1 76 ? -6.253 -0.692 -3.866 1.00 96.19 76 LEU A O 1
ATOM 530 N N . SER A 1 77 ? -5.953 -2.058 -2.097 1.00 95.88 77 SER A N 1
ATOM 531 C CA . SER A 1 77 ? -5.118 -3.037 -2.787 1.00 95.88 77 SER A CA 1
ATOM 532 C C . SER A 1 77 ? -5.728 -4.426 -2.679 1.00 95.88 77 SER A C 1
ATOM 534 O O . SER A 1 77 ? -6.282 -4.803 -1.646 1.00 95.88 77 SER A O 1
ATOM 536 N N . ASP A 1 78 ? -5.584 -5.197 -3.748 1.00 94.25 78 ASP A N 1
ATOM 537 C CA . ASP A 1 78 ? -5.895 -6.623 -3.818 1.00 94.25 78 ASP A CA 1
ATOM 538 C C . ASP A 1 78 ? -4.672 -7.511 -3.521 1.00 94.25 78 ASP A C 1
ATOM 540 O O . ASP A 1 78 ? -4.764 -8.733 -3.591 1.00 94.25 78 ASP A O 1
ATOM 544 N N . GLY A 1 79 ? -3.525 -6.912 -3.183 1.00 94.94 79 GLY A N 1
ATOM 545 C CA . GLY A 1 79 ? -2.287 -7.640 -2.913 1.00 94.94 79 GLY A CA 1
ATOM 546 C C . GLY A 1 79 ? -1.442 -7.943 -4.148 1.00 94.94 79 GLY A C 1
ATOM 547 O O . GLY A 1 79 ? -0.455 -8.663 -4.019 1.00 94.94 79 GLY A O 1
ATOM 548 N N . VAL A 1 80 ? -1.811 -7.437 -5.332 1.00 95.56 80 VAL A N 1
ATOM 549 C CA . VAL A 1 80 ? -1.121 -7.748 -6.597 1.00 95.56 80 VAL A CA 1
ATOM 550 C C . VAL A 1 80 ? -0.980 -6.515 -7.492 1.00 95.56 80 VAL A C 1
ATOM 552 O O . VAL A 1 80 ? 0.110 -6.211 -7.985 1.00 95.56 80 VAL A O 1
ATOM 555 N N . ASN A 1 81 ? -2.077 -5.789 -7.703 1.00 96.88 81 ASN A N 1
ATOM 556 C CA . ASN A 1 81 ? -2.203 -4.785 -8.757 1.00 96.88 81 ASN A CA 1
ATOM 557 C C . ASN A 1 81 ? -1.903 -3.362 -8.302 1.00 96.88 81 ASN A C 1
ATOM 559 O O . ASN A 1 81 ? -1.992 -2.436 -9.107 1.00 96.88 81 ASN A O 1
ATOM 563 N N . VAL A 1 82 ? -1.512 -3.171 -7.043 1.00 98.00 82 VAL A N 1
ATOM 564 C CA . VAL A 1 82 ? -1.162 -1.862 -6.491 1.00 98.00 82 VAL A CA 1
ATOM 565 C C . VAL A 1 82 ? 0.211 -1.927 -5.846 1.00 98.00 82 VAL A C 1
ATOM 567 O O . VAL A 1 82 ? 0.541 -2.882 -5.145 1.00 98.00 82 VAL A O 1
ATOM 570 N N . LYS A 1 83 ? 1.035 -0.912 -6.105 1.00 97.50 83 LYS A N 1
ATOM 571 C CA . LYS A 1 83 ? 2.428 -0.870 -5.661 1.00 97.50 83 LYS A CA 1
ATOM 572 C C . LYS A 1 83 ? 2.791 0.496 -5.112 1.00 97.50 83 LYS A C 1
ATOM 574 O O . LYS A 1 83 ? 2.424 1.520 -5.693 1.00 97.50 83 LYS A O 1
ATOM 579 N N . TRP A 1 84 ? 3.586 0.501 -4.053 1.00 97.69 84 TRP A N 1
ATOM 580 C CA . TRP A 1 84 ? 4.415 1.646 -3.713 1.00 97.69 84 TRP A CA 1
ATOM 581 C C . TRP A 1 84 ? 5.613 1.699 -4.653 1.00 97.69 84 TRP A C 1
ATOM 583 O O . TRP A 1 84 ? 6.197 0.666 -4.974 1.00 97.69 84 TRP A O 1
ATOM 593 N N . SER A 1 85 ? 5.994 2.898 -5.073 1.00 97.00 85 SER A N 1
ATOM 594 C CA . SER A 1 85 ? 7.096 3.098 -6.007 1.00 97.00 85 SER A CA 1
ATOM 595 C C . SER A 1 85 ? 7.923 4.304 -5.598 1.00 97.00 85 SER A C 1
ATOM 597 O O . SER A 1 85 ? 7.375 5.393 -5.387 1.00 97.00 85 SER A O 1
ATOM 599 N N . SER A 1 86 ? 9.238 4.114 -5.496 1.00 96.06 86 SER A N 1
ATOM 600 C CA . SER A 1 86 ? 10.154 5.220 -5.237 1.00 96.06 86 SER A CA 1
ATOM 601 C C . SER A 1 86 ? 10.540 5.921 -6.536 1.00 96.06 86 SER A C 1
ATOM 603 O O . SER A 1 86 ? 11.161 5.327 -7.418 1.00 96.06 86 SER A O 1
ATOM 605 N N . ALA A 1 87 ? 10.219 7.209 -6.632 1.00 88.81 87 ALA A N 1
ATOM 606 C CA . ALA A 1 87 ? 10.663 8.069 -7.722 1.00 88.81 87 ALA A CA 1
ATOM 607 C C . ALA A 1 87 ? 12.157 8.424 -7.608 1.00 88.81 87 ALA A C 1
ATOM 609 O O . ALA A 1 87 ? 12.815 8.633 -8.624 1.00 88.81 87 ALA A O 1
ATOM 610 N N . SER A 1 88 ? 12.692 8.512 -6.385 1.00 90.38 88 SER A N 1
ATOM 611 C CA . SER A 1 88 ? 14.102 8.816 -6.122 1.00 90.38 88 SER A CA 1
ATOM 612 C C . SER A 1 88 ? 14.486 8.473 -4.683 1.00 90.38 88 SER A C 1
ATOM 614 O O . SER A 1 88 ? 13.777 8.837 -3.742 1.00 90.38 88 SER A O 1
ATOM 616 N N . GLY A 1 89 ? 15.640 7.824 -4.510 1.00 93.44 89 GLY A N 1
ATOM 617 C CA . GLY A 1 89 ? 16.178 7.459 -3.201 1.00 93.44 89 GLY A CA 1
ATOM 618 C C . GLY A 1 89 ? 15.388 6.347 -2.508 1.00 93.44 89 GLY A C 1
ATOM 619 O O . GLY A 1 89 ? 14.375 5.862 -3.003 1.00 93.44 89 GLY A O 1
ATOM 620 N N . THR A 1 90 ? 15.866 5.900 -1.352 1.00 96.19 90 THR A N 1
ATOM 621 C CA . THR A 1 90 ? 15.083 4.997 -0.501 1.00 96.19 90 T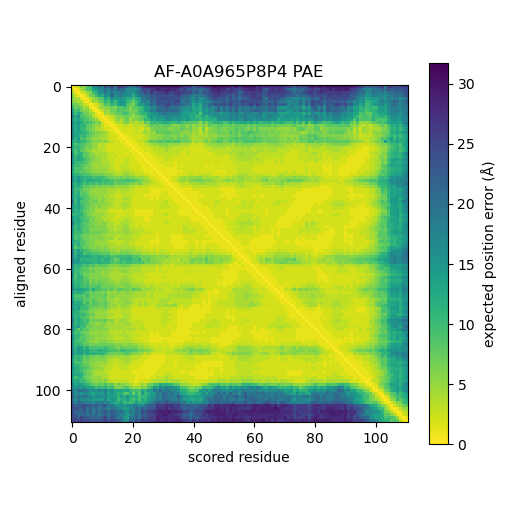HR A CA 1
ATOM 622 C C . THR A 1 90 ? 14.072 5.822 0.285 1.00 96.19 90 THR A C 1
ATOM 624 O O . THR A 1 90 ? 14.447 6.792 0.942 1.00 96.19 90 THR A O 1
ATOM 627 N N . VAL A 1 91 ? 12.800 5.437 0.221 1.00 96.69 91 VAL A N 1
ATOM 628 C CA . VAL A 1 91 ? 11.689 6.137 0.880 1.00 96.69 91 VAL A CA 1
ATOM 629 C C .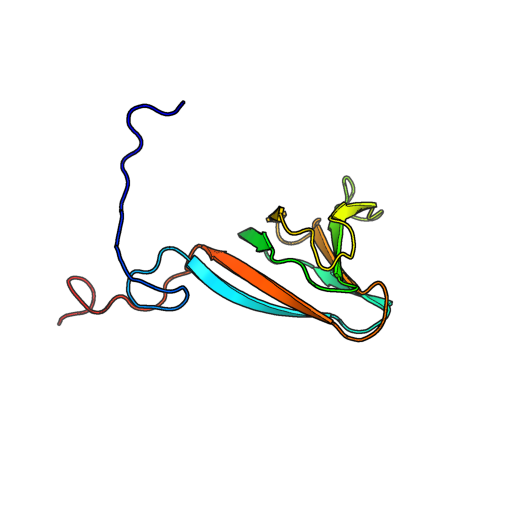 VAL A 1 91 ? 10.932 5.187 1.793 1.00 96.69 91 VAL A C 1
ATOM 631 O O . VAL A 1 91 ? 10.894 3.984 1.547 1.00 96.69 91 VAL A O 1
ATOM 634 N N . THR A 1 92 ? 10.297 5.721 2.831 1.00 97.38 92 THR A N 1
ATOM 635 C CA . THR A 1 92 ? 9.434 4.943 3.724 1.00 97.38 92 THR A CA 1
ATOM 636 C C . THR A 1 92 ? 8.013 5.461 3.612 1.00 97.38 92 THR A C 1
ATOM 638 O O . THR A 1 92 ? 7.725 6.593 3.989 1.00 97.38 92 THR A O 1
ATOM 641 N N . ALA A 1 93 ? 7.131 4.627 3.072 1.00 96.81 93 ALA A N 1
ATOM 642 C CA . ALA A 1 93 ? 5.698 4.839 3.115 1.00 96.81 93 ALA A CA 1
ATOM 643 C C . ALA A 1 93 ? 5.210 4.815 4.562 1.00 96.81 93 ALA A C 1
ATOM 645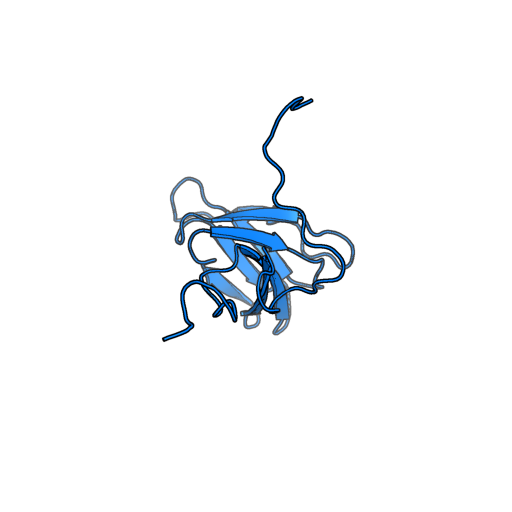 O O . ALA A 1 93 ? 5.607 3.928 5.314 1.00 96.81 93 ALA A O 1
ATOM 646 N N . SER A 1 94 ? 4.315 5.738 4.904 1.00 96.00 94 SER A N 1
ATOM 647 C CA . SER A 1 94 ? 3.600 5.770 6.180 1.00 96.00 94 SER A CA 1
ATOM 648 C C . SER A 1 94 ? 2.104 5.756 5.904 1.00 96.00 94 SER A C 1
ATOM 650 O O . SER A 1 94 ? 1.616 6.526 5.069 1.00 96.00 94 SER A O 1
ATOM 652 N N . TYR A 1 95 ? 1.372 4.887 6.593 1.00 96.31 95 TYR A N 1
ATOM 653 C CA . TYR A 1 95 ? -0.050 4.683 6.343 1.00 96.31 95 TYR A CA 1
ATOM 654 C C . TYR A 1 95 ? -0.801 4.237 7.594 1.00 96.31 95 TYR A C 1
ATOM 656 O O . TYR A 1 95 ? -0.208 3.733 8.543 1.00 96.31 95 TYR A O 1
ATOM 664 N N . LEU A 1 96 ? -2.123 4.390 7.563 1.00 95.88 96 LEU A N 1
ATOM 665 C CA . LEU A 1 96 ? -3.035 3.669 8.447 1.00 95.88 96 LEU A CA 1
ATOM 666 C C . LEU A 1 96 ? -3.702 2.538 7.670 1.00 95.88 96 LEU A C 1
ATOM 668 O O . LEU A 1 96 ? -4.102 2.738 6.525 1.00 95.88 96 LEU A O 1
ATOM 672 N N . THR A 1 97 ? -3.871 1.385 8.300 1.00 93.88 97 THR A N 1
ATOM 673 C CA . THR A 1 97 ? -4.683 0.270 7.796 1.00 93.88 97 THR A CA 1
ATOM 674 C C . THR A 1 97 ? -5.691 -0.150 8.856 1.00 93.88 97 THR A C 1
ATOM 676 O O . THR A 1 97 ? -5.580 0.250 10.013 1.00 93.88 97 THR A O 1
ATOM 679 N N . VAL A 1 98 ? -6.700 -0.931 8.477 1.00 89.06 98 VAL A N 1
ATOM 680 C CA . VAL A 1 98 ? -7.615 -1.531 9.456 1.00 89.06 98 VAL A CA 1
ATOM 681 C C . VAL A 1 98 ? -6.817 -2.437 10.388 1.00 89.06 98 VAL A C 1
ATOM 683 O O . VAL A 1 98 ? -6.023 -3.252 9.916 1.00 89.06 98 VAL A O 1
ATOM 686 N N . ASN A 1 99 ? -7.042 -2.287 11.693 1.00 78.69 99 ASN A N 1
ATOM 687 C CA . ASN A 1 99 ? -6.399 -3.102 12.710 1.00 78.69 99 ASN A CA 1
ATOM 688 C C . ASN A 1 99 ? -6.700 -4.588 12.471 1.00 78.69 99 ASN A C 1
ATOM 690 O O . ASN A 1 99 ? -7.861 -5.007 12.453 1.00 78.69 99 ASN A O 1
ATOM 694 N N . GLY A 1 100 ? -5.641 -5.371 12.252 1.00 69.12 100 GLY A N 1
ATOM 695 C CA . GLY A 1 100 ? -5.718 -6.788 11.888 1.00 69.12 100 GLY A CA 1
ATOM 696 C C . GLY A 1 100 ? -5.927 -7.736 13.071 1.00 69.12 100 GLY A C 1
ATOM 697 O O . GLY A 1 100 ? -5.970 -8.948 12.868 1.00 69.12 100 GLY A O 1
ATOM 698 N N . GLY A 1 101 ? -6.037 -7.207 14.293 1.00 60.56 101 GLY A N 1
ATOM 699 C CA . GLY A 1 101 ? -6.238 -7.990 15.510 1.00 60.56 101 GLY A CA 1
ATOM 700 C C . GLY A 1 101 ? -5.187 -7.768 16.598 1.00 60.56 101 GLY A C 1
ATOM 701 O O . GLY A 1 101 ? -4.854 -8.722 17.302 1.00 60.56 101 GLY A O 1
ATOM 702 N N . LEU A 1 102 ? -4.667 -6.546 16.778 1.00 58.97 102 LEU A N 1
ATOM 703 C CA . LEU A 1 102 ? -3.954 -6.208 18.014 1.00 58.97 102 LEU A CA 1
ATOM 704 C C . LEU A 1 102 ? -4.841 -6.551 19.218 1.00 58.97 102 LEU A C 1
ATOM 706 O O . LEU A 1 102 ? -6.042 -6.268 19.234 1.00 58.97 102 LEU A O 1
ATOM 710 N N . ALA A 1 103 ? -4.246 -7.187 20.228 1.00 55.59 103 ALA A N 1
ATOM 711 C CA . ALA A 1 103 ? -4.981 -7.672 21.385 1.00 55.59 103 ALA A CA 1
ATOM 712 C C . ALA A 1 103 ? -5.730 -6.521 22.079 1.00 55.59 103 ALA A C 1
ATOM 714 O O . ALA A 1 103 ? -5.121 -5.577 22.581 1.00 55.59 103 ALA A O 1
ATOM 715 N N . ALA A 1 104 ? -7.058 -6.620 22.148 1.00 53.50 104 ALA A N 1
ATOM 716 C CA . ALA A 1 104 ? -7.866 -5.779 23.019 1.00 53.50 104 ALA A CA 1
ATOM 717 C C . ALA A 1 104 ? -7.778 -6.333 24.459 1.00 53.50 104 ALA A C 1
ATOM 719 O O . ALA A 1 104 ? -8.151 -7.490 24.690 1.00 53.50 104 ALA A O 1
ATOM 720 N N . PRO A 1 105 ? -7.285 -5.570 25.450 1.00 56.81 105 PRO A N 1
ATOM 721 C CA . PRO A 1 105 ? -7.390 -5.943 26.852 1.00 56.81 105 PRO A CA 1
ATOM 722 C C . PRO A 1 105 ? -8.867 -5.857 27.272 1.00 56.81 105 PRO A C 1
ATOM 724 O O . PRO A 1 105 ? -9.437 -4.767 27.292 1.00 56.81 105 PRO A O 1
ATOM 727 N N . GLY A 1 106 ? -9.492 -6.995 27.602 1.00 59.19 106 GLY A N 1
ATOM 728 C CA . GLY A 1 106 ? -10.841 -7.059 28.192 1.00 59.19 106 GLY A CA 1
ATOM 729 C C . GLY A 1 106 ? -11.890 -7.884 27.424 1.00 59.19 106 GLY A C 1
ATOM 730 O O . GLY A 1 106 ? -11.801 -8.063 26.213 1.00 59.19 106 GLY A O 1
ATOM 731 N N . THR A 1 107 ? -12.860 -8.406 28.190 1.00 51.84 107 THR A N 1
ATOM 732 C CA . THR A 1 107 ? -14.011 -9.312 27.913 1.00 51.84 107 THR A CA 1
ATOM 733 C C . THR A 1 107 ? -13.771 -10.589 27.089 1.00 51.84 107 THR A C 1
ATOM 735 O O . THR A 1 107 ? -14.391 -11.600 27.390 1.00 51.84 107 THR A O 1
ATOM 738 N N . PHE A 1 108 ? -12.868 -10.602 26.106 1.00 52.28 108 PHE A N 1
ATOM 739 C CA . PHE A 1 108 ? -12.572 -11.777 25.263 1.00 52.28 108 PHE A CA 1
ATOM 740 C C . PHE A 1 108 ? -11.212 -12.432 25.557 1.00 52.28 108 PHE A C 1
ATOM 742 O O . PHE A 1 108 ? -10.934 -13.508 25.044 1.00 52.28 108 PHE A O 1
ATOM 749 N N . ASN A 1 109 ? -10.391 -11.800 26.406 1.00 53.38 109 ASN A N 1
ATOM 750 C CA . ASN A 1 109 ? -9.063 -12.275 26.825 1.00 53.38 109 ASN A CA 1
ATOM 751 C C . ASN A 1 109 ? -8.910 -12.369 28.359 1.00 53.38 109 ASN A C 1
ATOM 753 O O . ASN A 1 109 ? -7.812 -12.612 28.856 1.00 53.38 109 ASN A O 1
ATOM 757 N N . ALA A 1 110 ? -9.986 -12.134 29.118 1.00 49.72 110 ALA A N 1
ATOM 758 C CA . ALA A 1 110 ? -10.005 -12.385 30.556 1.00 49.72 110 ALA A CA 1
ATOM 759 C C . ALA A 1 110 ? -10.402 -13.852 30.765 1.00 49.72 110 ALA A C 1
ATOM 761 O O . ALA A 1 110 ? -11.511 -14.239 30.400 1.00 49.72 110 ALA A O 1
ATOM 762 N N . THR A 1 111 ? -9.464 -14.655 31.268 1.00 52.47 111 THR A N 1
ATOM 763 C CA . THR A 1 111 ? -9.755 -15.998 31.797 1.00 52.47 111 THR A CA 1
ATOM 764 C C . THR A 1 111 ? -10.298 -15.893 33.211 1.00 52.47 111 THR A C 1
ATOM 766 O O . THR A 1 111 ? -9.925 -14.919 33.907 1.00 52.47 111 THR A O 1
#